Protein AF-A0A1G9E315-F1 (afdb_monomer_lite)

Sequence (103 aa):
MANSETVRDVLIYVPSIEDVRHKFEQNLEPDEIAYWVVHGTPRQTGEGAAVSFSDGDRVVATGEIVGVSENRLWIDHLEPDDRPNPAEPTTRGFKYVGPSEDV

Organism: NCBI:txid1095776

pLDDT: mean 88.11, std 15.06, range [36.22, 98.0]

Secondary structure (DSSP, 8-state):
------PPEEEEE-S-THHHHTTBGGGS-TTPPEEEE-SS---S--TT-EEEEE-SSBEEEEEEEEEEETTEEEES-BEE--PBPSSPPPSSS-EEE------

Radius of gyration: 13.09 Å; chains: 1; bounding box: 37×32×33 Å

Foldseek 3Di:
DDPPLPQFEKEAEDLDCVVQVCQAPVNDDPPDWDKDFFQFWPPRHAFQHKYFYDNQFATQKIFTFHGTDGRMTTTRGIDGDGHGDQDRADPHGIDTDHGPPDD

Structure (mmCIF, N/CA/C/O backb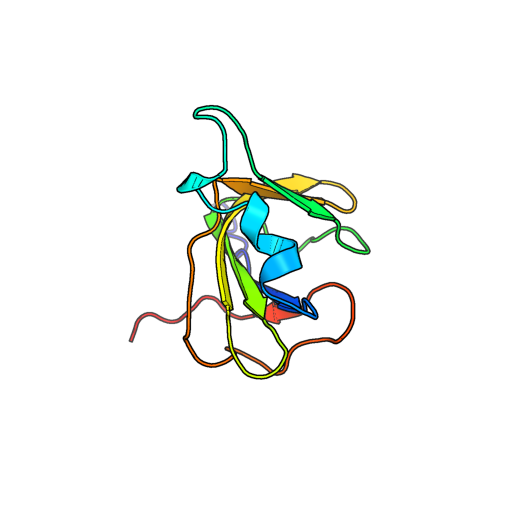one):
data_AF-A0A1G9E315-F1
#
_entry.id   AF-A0A1G9E315-F1
#
loop_
_atom_site.group_PDB
_atom_site.id
_atom_site.type_symbol
_atom_site.label_atom_id
_atom_site.label_alt_id
_atom_site.label_comp_id
_atom_site.label_asym_id
_atom_site.label_entity_id
_atom_site.label_seq_id
_atom_site.pdbx_PDB_ins_code
_atom_site.Cartn_x
_atom_site.Cartn_y
_atom_site.Cartn_z
_atom_site.occupancy
_atom_site.B_iso_or_equiv
_atom_site.auth_seq_id
_atom_site.auth_comp_id
_atom_site.auth_asym_id
_atom_site.auth_atom_id
_atom_site.pdbx_PDB_model_num
ATOM 1 N N . MET A 1 1 ? -25.423 -3.034 20.128 1.00 36.22 1 MET A N 1
ATOM 2 C CA . MET A 1 1 ? -24.621 -4.064 19.442 1.00 36.22 1 MET A CA 1
ATOM 3 C C . MET A 1 1 ? -24.050 -3.375 18.220 1.00 36.22 1 MET A C 1
ATOM 5 O O . MET A 1 1 ? -24.831 -3.012 17.352 1.00 36.22 1 MET A O 1
ATOM 9 N N . ALA A 1 2 ? -22.766 -3.014 18.238 1.00 41.44 2 ALA A N 1
ATOM 10 C CA . ALA A 1 2 ? -22.145 -2.399 17.071 1.00 41.44 2 ALA A CA 1
ATOM 11 C C . ALA A 1 2 ? -22.092 -3.468 15.976 1.00 41.44 2 ALA A C 1
ATOM 13 O O . ALA A 1 2 ? -21.603 -4.566 16.233 1.00 41.44 2 ALA A O 1
ATOM 14 N N . ASN A 1 3 ? -22.651 -3.182 14.799 1.00 37.59 3 ASN A N 1
ATOM 15 C CA . ASN A 1 3 ? -22.298 -3.946 13.612 1.00 37.59 3 ASN A CA 1
ATOM 16 C C . ASN A 1 3 ? -20.797 -3.726 13.434 1.00 37.59 3 ASN A C 1
ATOM 18 O O . ASN A 1 3 ? -20.389 -2.629 13.068 1.00 37.59 3 ASN A O 1
ATOM 22 N N . SER A 1 4 ? -19.977 -4.727 13.745 1.00 49.03 4 SER A N 1
ATOM 23 C CA . SER A 1 4 ? -18.618 -4.780 13.222 1.00 49.03 4 SER A CA 1
ATOM 24 C C . SER A 1 4 ? -18.767 -4.989 11.719 1.00 49.03 4 SER A C 1
ATOM 26 O O . SER A 1 4 ? -18.775 -6.120 11.241 1.00 49.03 4 SER A O 1
ATOM 28 N N . GLU A 1 5 ? -19.027 -3.904 10.987 1.00 57.91 5 GLU A N 1
ATOM 29 C CA . GLU A 1 5 ? -18.899 -3.889 9.538 1.00 57.91 5 GLU A CA 1
ATOM 30 C C . GLU A 1 5 ? -17.472 -4.347 9.259 1.00 57.91 5 GLU A C 1
ATOM 32 O O . GLU A 1 5 ? -16.515 -3.674 9.632 1.00 57.91 5 GLU A O 1
ATOM 37 N N . THR A 1 6 ? -17.328 -5.562 8.735 1.00 70.19 6 THR A N 1
ATOM 38 C CA . THR A 1 6 ? -16.022 -6.150 8.461 1.00 70.19 6 THR A CA 1
ATOM 39 C C . THR A 1 6 ? -15.345 -5.274 7.415 1.00 70.19 6 THR A C 1
ATOM 41 O O . THR A 1 6 ? -15.731 -5.303 6.243 1.00 70.19 6 THR A O 1
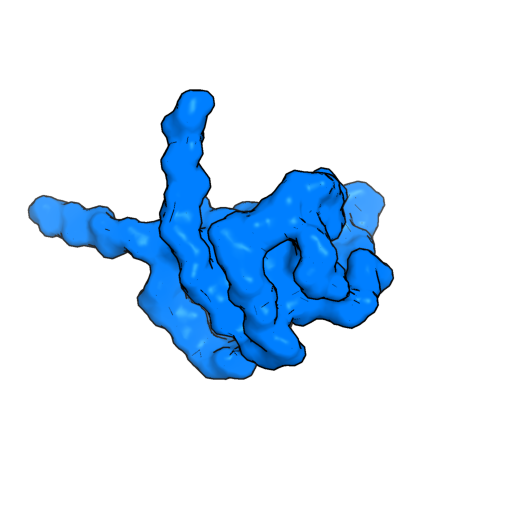ATOM 44 N N . VAL A 1 7 ? -14.398 -4.441 7.850 1.00 86.62 7 VAL A N 1
ATOM 45 C CA . VAL A 1 7 ? -13.564 -3.651 6.946 1.00 86.62 7 VAL A CA 1
ATOM 46 C C . VAL A 1 7 ? -12.769 -4.621 6.078 1.00 86.62 7 VAL A C 1
ATOM 48 O O . VAL A 1 7 ? -12.295 -5.652 6.551 1.00 86.62 7 VAL A O 1
ATOM 51 N N . ARG A 1 8 ? -12.729 -4.346 4.778 1.00 92.56 8 ARG A N 1
ATOM 52 C CA . ARG A 1 8 ? -12.067 -5.184 3.784 1.00 92.56 8 ARG A CA 1
ATOM 53 C C . ARG A 1 8 ? -10.733 -4.592 3.413 1.00 92.56 8 ARG A C 1
ATOM 55 O O . ARG A 1 8 ? -10.651 -3.396 3.148 1.00 92.56 8 ARG A O 1
ATOM 62 N N . ASP A 1 9 ? -9.759 -5.470 3.268 1.00 94.75 9 ASP A N 1
ATOM 63 C CA . ASP A 1 9 ? -8.455 -5.122 2.743 1.00 94.75 9 ASP A CA 1
ATOM 64 C C . ASP A 1 9 ? -8.555 -4.705 1.273 1.00 94.75 9 ASP A C 1
ATOM 66 O O . ASP A 1 9 ? -9.520 -5.004 0.550 1.00 94.75 9 ASP A O 1
ATOM 70 N N . VAL A 1 10 ? -7.527 -4.004 0.812 1.00 94.38 10 VAL A N 1
ATOM 71 C CA . VAL A 1 10 ? -7.498 -3.404 -0.516 1.00 94.38 10 VAL A CA 1
ATOM 72 C C . VAL A 1 10 ? -6.258 -3.847 -1.278 1.00 94.38 10 VAL A C 1
ATOM 74 O O . VAL A 1 10 ? -5.144 -3.728 -0.787 1.00 94.38 10 VAL A O 1
ATOM 77 N N . LEU A 1 11 ? -6.446 -4.290 -2.519 1.00 95.62 11 LEU A N 1
ATOM 78 C CA . LEU A 1 11 ? -5.378 -4.542 -3.481 1.00 95.62 11 LEU A CA 1
ATOM 79 C C . LEU A 1 11 ? -5.367 -3.441 -4.550 1.00 95.62 11 LEU A C 1
ATOM 81 O O . LEU A 1 11 ? -6.382 -3.196 -5.213 1.00 95.62 11 LEU A O 1
ATOM 85 N N . ILE A 1 12 ? -4.220 -2.794 -4.728 1.00 95.38 12 ILE A N 1
ATOM 86 C CA . ILE A 1 12 ? -3.990 -1.699 -5.676 1.00 95.38 12 ILE A CA 1
ATOM 87 C C . ILE A 1 12 ? -2.885 -2.114 -6.639 1.00 95.38 12 ILE A C 1
ATOM 89 O O . ILE A 1 12 ? -1.829 -2.564 -6.213 1.00 95.38 12 ILE A O 1
ATOM 93 N N . TYR A 1 13 ? -3.111 -1.938 -7.936 1.00 95.19 13 TYR A N 1
ATOM 94 C CA . TYR A 1 13 ? -2.055 -2.115 -8.927 1.00 95.19 13 TYR A CA 1
ATOM 95 C C . TYR A 1 13 ? -1.199 -0.853 -9.046 1.00 95.19 13 TYR A C 1
ATOM 97 O O . TYR A 1 13 ? -1.730 0.256 -9.164 1.00 95.19 13 TYR A O 1
ATOM 105 N N . VAL A 1 14 ? 0.115 -1.044 -9.089 1.00 94.94 14 VAL A N 1
ATOM 106 C CA . VAL A 1 14 ? 1.116 -0.033 -9.430 1.00 94.94 14 VAL A CA 1
ATOM 107 C C . VAL A 1 14 ? 2.045 -0.602 -10.500 1.00 94.94 14 VAL A C 1
ATOM 109 O O . VAL A 1 14 ? 2.430 -1.760 -10.412 1.00 94.94 14 VAL A O 1
ATOM 112 N N . PRO A 1 15 ? 2.410 0.168 -11.535 1.00 91.81 15 PRO A N 1
ATOM 113 C CA . PRO A 1 15 ? 3.264 -0.347 -12.601 1.00 91.81 15 PRO A CA 1
ATOM 114 C C . PRO A 1 15 ? 4.707 -0.608 -12.142 1.00 91.81 15 PRO A C 1
ATOM 116 O O . PRO A 1 15 ? 5.411 -1.376 -12.794 1.00 91.81 15 PRO A O 1
ATOM 119 N N . SER A 1 16 ? 5.161 0.029 -11.058 1.00 93.62 16 SER A N 1
ATOM 120 C CA . SER A 1 16 ? 6.475 -0.204 -10.460 1.00 93.62 16 SER A CA 1
ATOM 121 C C . SER A 1 16 ? 6.443 0.004 -8.944 1.00 93.62 16 SER A C 1
ATOM 123 O O . SER A 1 16 ? 5.720 0.853 -8.426 1.00 93.62 16 SER A O 1
ATOM 125 N N . ILE A 1 17 ? 7.309 -0.706 -8.214 1.00 94.00 17 ILE A N 1
ATOM 126 C CA . ILE A 1 17 ? 7.564 -0.443 -6.787 1.00 94.00 17 ILE A CA 1
ATOM 127 C C . ILE A 1 17 ? 8.061 0.994 -6.542 1.00 94.00 17 ILE A C 1
ATOM 129 O O . ILE A 1 17 ? 7.880 1.555 -5.461 1.00 94.00 17 ILE A O 1
ATOM 133 N N . GLU A 1 18 ? 8.666 1.630 -7.548 1.00 95.50 18 GLU A N 1
ATOM 134 C CA . GLU A 1 18 ? 9.129 3.017 -7.451 1.00 95.50 18 GLU A CA 1
ATOM 135 C C . GLU A 1 18 ? 7.981 4.007 -7.190 1.00 95.50 18 GLU A C 1
ATOM 137 O O . GLU A 1 18 ? 8.200 5.014 -6.512 1.00 95.50 18 GLU A O 1
ATOM 142 N N . ASP A 1 19 ? 6.753 3.689 -7.617 1.00 94.62 19 ASP A N 1
ATOM 143 C CA . ASP A 1 19 ? 5.562 4.514 -7.372 1.00 94.62 19 ASP A CA 1
ATOM 144 C C . ASP A 1 19 ? 5.191 4.598 -5.882 1.00 94.62 19 ASP A C 1
ATOM 146 O O . ASP A 1 19 ? 4.561 5.566 -5.448 1.00 94.62 19 ASP A O 1
ATOM 150 N N . VAL A 1 20 ? 5.595 3.605 -5.083 1.00 95.94 20 VAL A N 1
ATOM 151 C CA . VAL A 1 20 ? 5.257 3.501 -3.653 1.00 95.94 20 VAL A CA 1
ATOM 152 C C . VAL A 1 20 ? 6.462 3.665 -2.734 1.00 95.94 20 VAL A C 1
ATOM 154 O O . VAL A 1 20 ? 6.293 3.924 -1.547 1.00 95.94 20 VAL A O 1
ATOM 157 N N . ARG A 1 21 ? 7.687 3.593 -3.266 1.00 96.06 21 ARG A N 1
ATOM 158 C CA . ARG A 1 21 ? 8.924 3.589 -2.473 1.00 96.06 21 ARG A CA 1
ATOM 159 C C . ARG A 1 21 ? 9.063 4.785 -1.529 1.00 96.06 21 ARG A C 1
ATOM 161 O O . ARG A 1 21 ? 9.540 4.623 -0.411 1.00 96.06 21 ARG A O 1
ATOM 168 N N . HIS A 1 22 ? 8.644 5.974 -1.956 1.00 95.31 22 HIS A N 1
ATOM 169 C CA . HIS A 1 22 ? 8.695 7.198 -1.142 1.00 95.31 22 HIS A CA 1
ATOM 170 C C . HIS A 1 22 ? 7.713 7.195 0.043 1.00 95.31 22 HIS A C 1
ATOM 172 O O . HIS A 1 22 ? 7.707 8.136 0.820 1.00 95.31 22 HIS A O 1
ATOM 178 N N . LYS A 1 23 ? 6.874 6.162 0.164 1.00 95.88 23 LYS A N 1
ATOM 179 C CA . LYS A 1 23 ? 5.928 5.959 1.265 1.00 95.88 23 LYS A CA 1
ATOM 180 C C . LYS A 1 23 ? 6.394 4.880 2.245 1.00 95.88 23 LYS A C 1
ATOM 182 O O . LYS A 1 23 ? 5.654 4.544 3.162 1.00 95.88 23 LYS A O 1
ATOM 187 N N . PHE A 1 24 ? 7.573 4.290 2.025 1.00 96.88 24 PHE A N 1
ATOM 188 C CA . PHE A 1 24 ? 8.150 3.346 2.977 1.00 96.88 24 PHE A CA 1
ATOM 189 C C . PHE A 1 24 ? 8.573 4.055 4.258 1.00 96.88 24 PHE A C 1
ATOM 191 O O . PHE A 1 24 ? 9.099 5.159 4.164 1.00 96.88 24 PHE A O 1
ATOM 198 N N . GLU A 1 25 ? 8.426 3.392 5.408 1.00 94.00 25 GLU A N 1
ATOM 199 C CA . GLU A 1 25 ? 8.759 3.931 6.742 1.00 94.00 25 GLU A CA 1
ATOM 200 C C . GLU A 1 25 ? 10.118 4.653 6.759 1.00 94.00 25 GLU A C 1
ATOM 202 O O . GLU A 1 25 ? 10.218 5.819 7.117 1.00 94.00 25 GLU A O 1
ATOM 207 N N . GLN A 1 26 ? 11.160 3.999 6.238 1.00 93.88 26 GLN A N 1
ATOM 208 C CA . GLN A 1 26 ? 12.527 4.535 6.144 1.00 93.88 26 GLN A CA 1
ATOM 209 C C . GLN A 1 26 ? 12.686 5.822 5.306 1.00 93.88 26 GLN A C 1
ATOM 211 O O . GLN A 1 26 ? 13.756 6.430 5.320 1.00 93.88 26 GLN A O 1
ATOM 216 N N . ASN A 1 27 ? 11.673 6.184 4.517 1.00 95.56 27 ASN A N 1
ATOM 217 C CA . ASN A 1 27 ? 11.659 7.348 3.632 1.00 95.56 27 ASN A CA 1
ATOM 218 C C . ASN A 1 27 ? 10.671 8.435 4.088 1.00 95.56 27 ASN A C 1
ATOM 220 O O . ASN A 1 27 ? 10.625 9.478 3.438 1.00 95.56 27 ASN A O 1
ATOM 224 N N . LEU A 1 28 ? 9.899 8.195 5.152 1.00 93.88 28 LEU A N 1
ATOM 225 C CA . LEU A 1 28 ? 8.957 9.153 5.732 1.00 93.88 28 LEU A CA 1
ATOM 226 C C . LEU A 1 28 ? 9.609 9.925 6.888 1.00 93.88 28 LEU A C 1
ATOM 228 O O . LEU A 1 28 ? 10.516 9.425 7.561 1.00 93.88 28 LEU A O 1
ATOM 232 N N . GLU A 1 29 ? 9.146 11.151 7.136 1.00 93.81 29 GLU A N 1
ATOM 233 C CA . GLU A 1 29 ? 9.455 11.838 8.396 1.00 93.81 29 GLU A CA 1
ATOM 234 C C . GLU A 1 29 ? 8.692 11.187 9.577 1.00 93.81 29 GLU A C 1
ATOM 236 O O . GLU A 1 29 ? 7.630 10.607 9.363 1.00 93.81 29 GLU A O 1
ATOM 241 N N . PRO A 1 30 ? 9.174 11.291 10.836 1.00 86.88 30 PRO A N 1
ATOM 242 C CA . PRO A 1 30 ? 8.581 10.594 11.991 1.00 86.88 30 PRO A CA 1
ATOM 243 C C . PRO A 1 30 ? 7.086 10.845 12.252 1.00 86.88 30 PRO A C 1
ATOM 245 O O . PRO A 1 30 ? 6.443 10.028 12.899 1.00 86.88 30 PRO A O 1
ATOM 248 N N . ASP A 1 31 ? 6.549 11.970 11.779 1.00 88.88 31 ASP A N 1
ATOM 249 C CA . ASP A 1 31 ? 5.144 12.365 11.936 1.00 88.88 31 ASP A CA 1
ATOM 250 C C . ASP A 1 31 ? 4.405 12.434 10.578 1.00 88.88 31 ASP A C 1
ATOM 252 O O . ASP A 1 31 ? 3.308 12.994 10.478 1.00 88.88 31 ASP A O 1
ATOM 256 N N . GLU A 1 32 ? 5.019 11.929 9.503 1.00 93.12 32 GLU A N 1
ATOM 257 C CA . GLU A 1 32 ? 4.443 11.944 8.160 1.00 93.12 32 GLU A CA 1
ATOM 258 C C . GLU A 1 32 ? 3.560 10.715 7.928 1.00 93.12 32 GLU A C 1
ATOM 260 O O . GLU A 1 32 ? 4.006 9.580 8.040 1.00 93.12 32 GLU A O 1
ATOM 265 N N . ILE A 1 33 ? 2.306 10.954 7.534 1.00 92.56 33 ILE A N 1
ATOM 266 C CA . ILE A 1 33 ? 1.362 9.902 7.143 1.00 92.56 33 ILE A CA 1
ATOM 267 C C . ILE A 1 33 ? 1.351 9.798 5.620 1.00 92.56 33 ILE A C 1
ATOM 269 O O . ILE A 1 33 ? 1.068 10.775 4.909 1.00 92.56 33 ILE A O 1
ATOM 273 N N . ALA A 1 34 ? 1.590 8.597 5.101 1.00 95.00 34 ALA A N 1
ATOM 274 C CA . ALA A 1 34 ? 1.484 8.337 3.678 1.00 95.00 34 ALA A CA 1
ATOM 275 C C . ALA A 1 34 ? 0.023 8.415 3.202 1.00 95.00 34 ALA A C 1
ATOM 277 O O . ALA A 1 34 ? -0.936 8.127 3.913 1.00 95.00 34 ALA A O 1
ATOM 278 N N . TYR A 1 35 ? -0.180 8.777 1.937 1.00 94.88 35 TYR A N 1
ATOM 279 C CA . TYR A 1 35 ? -1.500 8.668 1.319 1.00 94.88 35 TYR A CA 1
ATOM 280 C C . TYR A 1 35 ? -1.428 8.120 -0.098 1.00 94.88 35 TYR A C 1
ATOM 282 O O . TYR A 1 35 ? -0.429 8.297 -0.802 1.00 94.88 35 TYR A O 1
ATOM 290 N N . TRP A 1 36 ? -2.520 7.498 -0.536 1.00 95.19 36 TRP A N 1
ATOM 291 C CA . TRP A 1 36 ? -2.714 7.043 -1.907 1.00 95.19 36 TRP A CA 1
ATOM 292 C C . TRP A 1 36 ? -4.000 7.616 -2.499 1.00 95.19 36 TRP A C 1
ATOM 294 O O . TRP A 1 36 ? -5.041 7.644 -1.842 1.00 95.19 36 TRP A O 1
ATOM 304 N N . VAL A 1 37 ? -3.931 8.073 -3.750 1.00 92.44 37 VAL A N 1
ATOM 305 C CA . VAL A 1 37 ? -5.101 8.581 -4.476 1.00 92.44 37 VAL A CA 1
ATOM 306 C C . VAL A 1 37 ? -5.802 7.419 -5.165 1.00 92.44 37 VAL A C 1
ATOM 308 O O . VAL A 1 37 ? -5.197 6.663 -5.920 1.00 92.44 37 VAL A O 1
ATOM 311 N N . VAL A 1 38 ? -7.102 7.299 -4.930 1.00 88.50 38 VAL A N 1
ATOM 312 C CA . VAL A 1 38 ? -7.957 6.259 -5.505 1.00 88.50 38 VAL A CA 1
ATOM 313 C C . VAL A 1 38 ? -9.089 6.889 -6.302 1.00 88.50 38 VAL A C 1
ATOM 315 O O . VAL A 1 38 ? -9.537 7.993 -6.010 1.00 88.50 38 VAL A O 1
ATOM 318 N N . HIS A 1 39 ? -9.572 6.186 -7.323 1.00 84.00 39 HIS A N 1
ATOM 319 C CA . HIS A 1 39 ? -10.750 6.624 -8.066 1.00 84.00 39 HIS A CA 1
ATOM 320 C C . HIS A 1 39 ? -12.023 6.164 -7.344 1.00 84.00 39 HIS A C 1
ATOM 322 O O . HIS A 1 39 ? -12.314 4.969 -7.304 1.00 84.00 39 HIS A O 1
ATOM 328 N N . GLY A 1 40 ? -12.790 7.118 -6.809 1.00 78.88 40 GLY A N 1
ATOM 329 C CA . GLY A 1 40 ? -14.018 6.870 -6.052 1.00 78.88 40 GLY A CA 1
ATOM 330 C C . GLY A 1 40 ? -13.799 6.843 -4.537 1.00 78.88 40 GLY A C 1
ATOM 331 O O . GLY A 1 40 ? -12.678 6.929 -4.044 1.00 78.88 40 GLY A O 1
ATOM 332 N N . THR A 1 41 ? -14.892 6.739 -3.776 1.00 79.25 41 THR A N 1
ATOM 333 C CA . THR A 1 41 ? -14.843 6.629 -2.309 1.00 79.25 41 THR A CA 1
ATOM 334 C C . THR A 1 41 ? -14.721 5.159 -1.894 1.00 79.25 41 THR A C 1
ATOM 336 O O . THR A 1 41 ? -15.638 4.384 -2.192 1.00 79.25 41 THR A O 1
ATOM 339 N N . PRO A 1 42 ? -13.661 4.748 -1.181 1.00 82.94 42 PRO A N 1
ATOM 340 C CA . PRO A 1 42 ? -13.549 3.399 -0.635 1.00 82.94 42 PRO A CA 1
ATOM 341 C C . PRO A 1 42 ? -14.543 3.218 0.524 1.00 82.94 42 PRO A C 1
ATOM 343 O O . PRO A 1 42 ? -14.300 3.672 1.632 1.00 82.94 42 PRO A O 1
ATOM 346 N N . ARG A 1 43 ? -15.698 2.594 0.263 1.00 88.19 43 ARG A N 1
ATOM 347 C CA . ARG A 1 43 ? -16.798 2.455 1.241 1.00 88.19 43 ARG A CA 1
ATOM 348 C C . ARG A 1 43 ? -16.784 1.161 2.055 1.00 88.19 43 ARG A C 1
ATOM 350 O O . ARG A 1 43 ? -17.531 1.071 3.015 1.00 88.19 43 ARG A O 1
ATOM 357 N N . GLN A 1 44 ? -16.003 0.158 1.648 1.00 89.94 44 GLN A N 1
ATOM 358 C CA . GLN A 1 44 ? -15.915 -1.142 2.338 1.00 89.94 44 GLN A CA 1
ATOM 359 C C . GLN A 1 44 ? -14.562 -1.361 3.027 1.00 89.94 44 GLN A C 1
ATOM 361 O O . GLN A 1 44 ? -14.272 -2.476 3.428 1.00 89.94 44 GLN A O 1
ATOM 366 N N . THR A 1 45 ? -13.732 -0.327 3.137 1.00 91.81 45 THR A N 1
ATOM 367 C CA . THR A 1 45 ? -12.433 -0.352 3.828 1.00 91.81 45 THR A CA 1
ATOM 368 C C . THR A 1 45 ? -12.385 0.823 4.795 1.00 91.81 45 THR A C 1
ATOM 370 O O . THR A 1 45 ? -13.151 1.778 4.640 1.00 91.81 45 THR A O 1
ATOM 373 N N . GLY A 1 46 ? -11.490 0.775 5.770 1.00 91.38 46 GLY A N 1
ATOM 374 C CA . GLY A 1 46 ? -11.363 1.812 6.782 1.00 91.38 46 GLY A CA 1
ATOM 375 C C . GLY A 1 46 ? -10.106 1.626 7.612 1.00 91.38 46 GLY A C 1
ATOM 376 O O . GLY A 1 46 ? -9.237 0.841 7.242 1.00 91.38 46 GLY A O 1
ATOM 377 N N . GLU A 1 47 ? -10.042 2.360 8.717 1.00 93.44 47 GLU A N 1
ATOM 378 C CA . GLU A 1 47 ? -8.987 2.227 9.721 1.00 93.44 47 GLU A CA 1
ATOM 379 C C . GLU A 1 47 ? -8.825 0.761 10.172 1.00 93.44 47 GLU A C 1
ATOM 381 O O . GLU A 1 47 ? -9.824 0.073 10.405 1.00 93.44 47 GLU A O 1
ATOM 386 N N . GLY A 1 48 ? -7.579 0.284 10.250 1.00 91.81 48 GLY A N 1
ATOM 387 C CA . GLY A 1 48 ? -7.215 -1.082 10.648 1.00 91.81 48 GLY A CA 1
ATOM 388 C C . GLY A 1 48 ? -7.297 -2.141 9.539 1.00 91.81 48 GLY A C 1
ATOM 389 O O . GLY A 1 48 ? -6.974 -3.298 9.787 1.00 91.81 48 GLY A O 1
ATOM 390 N N . ALA A 1 49 ? -7.730 -1.782 8.325 1.00 94.25 49 ALA A N 1
ATOM 391 C CA . ALA A 1 49 ? -7.645 -2.672 7.165 1.00 94.25 49 ALA A CA 1
ATOM 392 C C . ALA A 1 49 ? -6.263 -2.582 6.500 1.00 94.25 49 ALA A C 1
ATOM 394 O O . ALA A 1 49 ? -5.629 -1.524 6.498 1.00 94.25 49 ALA A O 1
ATOM 395 N N . ALA A 1 50 ? -5.825 -3.663 5.858 1.00 95.38 50 ALA A N 1
ATOM 396 C CA . ALA A 1 50 ? -4.583 -3.671 5.101 1.00 95.38 50 ALA A CA 1
ATOM 397 C C . ALA A 1 50 ? -4.777 -3.093 3.689 1.00 95.38 50 ALA A C 1
ATOM 399 O O . ALA A 1 50 ? -5.777 -3.334 3.005 1.00 95.38 50 ALA A O 1
ATOM 400 N N . VAL A 1 51 ? -3.761 -2.388 3.197 1.00 96.19 51 VAL A N 1
ATOM 401 C CA . VAL A 1 51 ? -3.608 -2.053 1.779 1.00 96.19 51 VAL A CA 1
ATOM 402 C C . VAL A 1 51 ? -2.377 -2.756 1.224 1.00 96.19 51 VAL A C 1
ATOM 404 O O . VAL A 1 51 ? -1.305 -2.738 1.816 1.00 96.19 51 VAL A O 1
ATOM 407 N N . SER A 1 52 ? -2.541 -3.403 0.076 1.00 97.38 52 SER A N 1
ATOM 408 C CA . SER A 1 52 ? -1.506 -4.144 -0.641 1.00 97.38 52 SER A CA 1
ATOM 409 C C . SER A 1 52 ? -1.309 -3.532 -2.021 1.00 97.38 52 SER A C 1
ATOM 411 O O . SER A 1 52 ? -2.275 -3.340 -2.764 1.00 97.38 52 SER A O 1
ATOM 413 N N . PHE A 1 53 ? -0.064 -3.256 -2.386 1.00 97.25 53 PHE A N 1
ATOM 414 C CA . PHE A 1 53 ? 0.326 -2.755 -3.698 1.00 97.25 53 PHE A CA 1
ATOM 415 C C . PHE A 1 53 ? 0.938 -3.886 -4.511 1.00 97.25 53 PHE A C 1
ATOM 417 O O . PHE A 1 53 ? 1.837 -4.569 -4.032 1.00 97.25 53 PHE A O 1
ATOM 424 N N . SER A 1 54 ? 0.455 -4.083 -5.732 1.00 97.12 54 SER A N 1
ATOM 425 C CA . SER A 1 54 ? 0.867 -5.160 -6.627 1.00 97.12 54 SER A CA 1
ATOM 426 C C . SER A 1 54 ? 1.442 -4.623 -7.927 1.00 97.12 54 SER A C 1
ATOM 428 O O . SER A 1 54 ? 0.881 -3.693 -8.502 1.00 97.12 54 SER A O 1
ATOM 430 N N . ASP A 1 55 ? 2.502 -5.262 -8.419 1.00 95.94 55 ASP A N 1
ATOM 431 C CA . ASP A 1 55 ? 3.082 -5.018 -9.747 1.00 95.94 55 ASP A CA 1
ATOM 432 C C . ASP A 1 55 ? 2.387 -5.801 -10.878 1.00 95.94 55 ASP A C 1
ATOM 434 O O . ASP A 1 55 ? 2.778 -5.711 -12.040 1.00 95.94 55 ASP A O 1
ATOM 438 N N . GLY A 1 56 ? 1.327 -6.547 -10.555 1.00 94.44 56 GLY A N 1
ATOM 439 C CA . GLY A 1 56 ? 0.634 -7.455 -11.469 1.00 94.44 56 GLY A CA 1
ATOM 440 C C . GLY A 1 56 ? 0.975 -8.925 -11.226 1.00 94.44 56 GLY A C 1
ATOM 441 O O . GLY A 1 56 ? 0.091 -9.773 -11.360 1.00 94.44 56 GLY A O 1
ATOM 442 N N . ASP A 1 57 ? 2.194 -9.222 -10.774 1.00 94.31 57 ASP A N 1
ATOM 443 C CA . ASP A 1 57 ? 2.676 -10.585 -10.525 1.00 94.31 57 ASP A CA 1
ATOM 444 C C . ASP A 1 57 ? 2.597 -10.952 -9.034 1.00 94.31 57 ASP A C 1
ATOM 446 O O . ASP A 1 57 ? 2.184 -12.061 -8.678 1.00 94.31 57 ASP A O 1
ATOM 450 N N . ARG A 1 58 ? 2.921 -10.006 -8.146 1.00 96.00 58 ARG A N 1
ATOM 451 C CA . ARG A 1 58 ? 2.941 -10.198 -6.685 1.00 96.00 58 ARG A CA 1
ATOM 452 C C . ARG A 1 58 ? 2.621 -8.911 -5.932 1.00 96.00 58 ARG A C 1
ATOM 454 O O . ARG A 1 58 ? 2.483 -7.847 -6.536 1.00 96.00 58 ARG A O 1
ATOM 461 N N . VAL A 1 59 ? 2.510 -9.009 -4.610 1.00 97.62 59 VAL A N 1
ATOM 462 C CA . VAL A 1 59 ? 2.497 -7.840 -3.727 1.00 97.62 59 VAL A CA 1
ATOM 463 C C . VAL A 1 59 ? 3.939 -7.364 -3.551 1.00 97.62 59 VAL A C 1
ATOM 465 O O . VAL A 1 59 ? 4.819 -8.176 -3.297 1.00 97.62 59 VAL A O 1
ATOM 468 N N . VAL A 1 60 ? 4.172 -6.063 -3.717 1.00 97.81 60 VAL A N 1
ATOM 469 C CA . VAL A 1 60 ? 5.491 -5.415 -3.589 1.00 97.81 60 VAL A CA 1
ATOM 470 C C . VAL A 1 60 ? 5.589 -4.496 -2.373 1.00 97.81 60 VAL A C 1
ATOM 472 O O . VAL A 1 60 ? 6.686 -4.111 -1.969 1.00 97.81 60 VAL A O 1
ATOM 475 N N . ALA A 1 61 ? 4.442 -4.107 -1.811 1.00 98.00 61 ALA A N 1
ATOM 476 C CA . ALA A 1 61 ? 4.367 -3.316 -0.594 1.00 98.00 61 ALA A CA 1
ATOM 477 C C . ALA A 1 61 ? 3.031 -3.508 0.126 1.00 98.00 61 ALA A C 1
ATOM 479 O O . ALA A 1 61 ? 1.990 -3.669 -0.521 1.00 98.00 61 ALA A O 1
ATOM 480 N N . THR A 1 62 ? 3.045 -3.396 1.448 1.00 97.62 62 THR A N 1
ATOM 481 C CA . THR A 1 62 ? 1.848 -3.410 2.297 1.00 97.62 62 THR A CA 1
ATOM 482 C C . THR A 1 62 ? 1.890 -2.305 3.335 1.00 97.62 62 THR A C 1
ATOM 484 O O . THR A 1 62 ? 2.963 -1.835 3.690 1.00 97.62 62 THR A O 1
ATOM 487 N N . GLY A 1 63 ? 0.726 -1.901 3.829 1.00 96.56 63 GLY A N 1
ATOM 488 C CA . GLY A 1 63 ? 0.612 -1.017 4.983 1.00 96.56 63 GLY A CA 1
ATOM 489 C C . GLY A 1 63 ? -0.776 -1.079 5.601 1.00 96.56 63 GLY A C 1
ATOM 490 O O . GLY A 1 63 ? -1.695 -1.681 5.037 1.00 96.56 63 GLY A O 1
ATOM 491 N N . GLU A 1 64 ? -0.928 -0.432 6.749 1.00 96.12 64 GLU A N 1
ATOM 492 C CA . GLU A 1 64 ? -2.207 -0.302 7.443 1.00 96.12 64 GLU A CA 1
ATOM 493 C C . GLU A 1 64 ? -2.897 1.008 7.051 1.00 96.12 64 GLU A C 1
ATOM 495 O O . GLU A 1 64 ? -2.286 2.08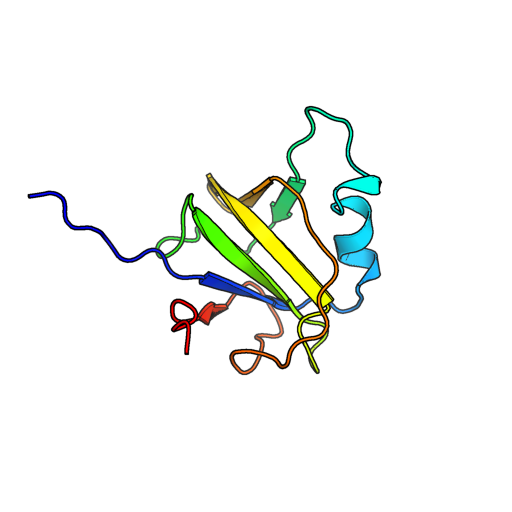0 7.028 1.00 96.12 64 GLU A O 1
ATOM 500 N N . ILE A 1 65 ? -4.188 0.929 6.731 1.00 95.81 65 ILE A N 1
ATOM 501 C CA . ILE A 1 65 ? -5.020 2.105 6.502 1.00 95.81 65 ILE A CA 1
ATOM 502 C C . ILE A 1 65 ? -5.332 2.737 7.860 1.00 95.81 65 ILE A C 1
ATOM 504 O O . ILE A 1 65 ? -5.932 2.097 8.716 1.00 95.81 65 ILE A O 1
ATOM 508 N N . VAL A 1 66 ? -5.008 4.021 8.015 1.00 95.62 66 VAL A N 1
ATOM 509 C CA . VAL A 1 66 ? -5.325 4.835 9.210 1.00 95.62 66 VAL A CA 1
ATOM 510 C C . VAL A 1 66 ? -6.457 5.831 8.957 1.00 95.62 66 VAL A C 1
ATOM 512 O O . VAL A 1 66 ? -6.879 6.576 9.833 1.00 95.62 66 VAL A O 1
ATOM 515 N N . GLY A 1 67 ? -6.970 5.886 7.728 1.00 93.94 67 GLY A N 1
ATOM 516 C CA . GLY A 1 67 ? -8.087 6.757 7.402 1.00 93.94 67 GLY A CA 1
ATOM 517 C C . GLY A 1 67 ? -8.510 6.669 5.948 1.00 93.94 67 GLY A C 1
ATOM 518 O O . GLY A 1 67 ? -7.736 6.328 5.057 1.00 93.94 67 GLY A O 1
ATOM 519 N N . VAL A 1 68 ? -9.759 7.038 5.684 1.00 93.50 68 VAL A N 1
ATOM 520 C CA . VAL A 1 68 ? -10.318 7.082 4.331 1.00 93.50 68 VAL A CA 1
ATOM 521 C C . VAL A 1 68 ? -11.032 8.404 4.110 1.00 93.50 68 VAL A C 1
ATOM 523 O O . VAL A 1 68 ? -11.709 8.926 4.996 1.00 93.50 68 VAL A O 1
ATOM 526 N N . SER A 1 69 ? -10.891 8.966 2.916 1.00 90.31 69 SER A N 1
ATOM 527 C CA . SER A 1 69 ? -11.671 10.125 2.493 1.00 90.31 69 SER A CA 1
ATOM 528 C C . SER A 1 69 ? -12.019 10.025 1.012 1.00 90.31 69 SER A C 1
ATOM 530 O O . SER A 1 69 ? -11.717 9.035 0.338 1.00 90.31 69 SER A O 1
ATOM 532 N N . GLU A 1 70 ? -12.732 11.021 0.488 1.00 88.00 70 GLU A N 1
ATOM 533 C CA . GLU A 1 70 ? -13.080 11.029 -0.926 1.00 88.00 70 GLU A CA 1
ATOM 534 C C . GLU A 1 70 ? -11.808 10.988 -1.789 1.00 88.00 70 GLU A C 1
ATOM 536 O O . GLU A 1 70 ? -10.966 11.885 -1.728 1.00 88.00 70 GLU A O 1
ATOM 541 N N . ASN A 1 71 ? -11.680 9.932 -2.599 1.00 89.44 71 ASN A N 1
ATOM 542 C CA . ASN A 1 71 ? -10.548 9.681 -3.488 1.00 89.44 71 ASN A CA 1
ATOM 543 C C . ASN A 1 71 ? -9.188 9.492 -2.788 1.00 89.44 71 ASN A C 1
ATOM 545 O O . ASN A 1 71 ? -8.154 9.618 -3.450 1.00 89.44 71 ASN A O 1
ATOM 549 N N . ARG A 1 72 ? -9.144 9.199 -1.478 1.00 93.19 72 ARG A N 1
ATOM 550 C CA . ARG A 1 72 ? -7.876 8.985 -0.756 1.00 93.19 72 ARG A CA 1
ATOM 551 C C . ARG A 1 72 ? -7.943 7.887 0.303 1.00 93.19 72 ARG A C 1
ATOM 553 O O . ARG A 1 72 ? -8.942 7.745 1.007 1.00 93.19 72 ARG A O 1
ATOM 560 N N . LEU A 1 73 ? -6.829 7.173 0.432 1.00 94.69 73 LEU A N 1
ATOM 561 C CA . LEU A 1 73 ? -6.484 6.319 1.567 1.00 94.69 73 LEU A CA 1
ATOM 562 C C . LEU A 1 73 ? -5.320 6.970 2.314 1.00 94.69 73 LEU A C 1
ATOM 564 O O . LEU A 1 73 ? -4.344 7.359 1.672 1.00 94.69 73 LEU A O 1
ATOM 568 N N . TRP A 1 74 ? -5.429 7.082 3.631 1.00 96.25 74 TRP A N 1
ATOM 569 C CA . TRP A 1 74 ? -4.327 7.426 4.525 1.00 96.25 74 TRP A CA 1
ATOM 570 C C . TRP A 1 74 ? -3.743 6.134 5.068 1.00 96.25 74 TRP A C 1
ATOM 572 O O . TRP A 1 74 ? -4.490 5.240 5.465 1.00 96.25 74 TRP A O 1
ATOM 582 N N . ILE A 1 75 ? -2.427 6.033 5.031 1.00 96.75 75 ILE A N 1
ATOM 583 C CA . ILE A 1 75 ? -1.667 4.825 5.313 1.00 96.75 75 ILE A CA 1
ATOM 584 C C . ILE A 1 75 ? -0.574 5.241 6.286 1.00 96.75 75 ILE A C 1
ATOM 586 O O . ILE A 1 75 ? 0.092 6.236 6.011 1.00 96.75 75 ILE A O 1
ATOM 590 N N . ASP A 1 76 ? -0.411 4.519 7.392 1.00 95.50 76 ASP A N 1
ATOM 591 C CA . ASP A 1 76 ? 0.594 4.864 8.407 1.00 95.50 76 ASP A CA 1
ATOM 592 C C . ASP A 1 76 ? 1.988 4.961 7.765 1.00 95.50 76 ASP A C 1
ATOM 594 O O . ASP A 1 76 ? 2.557 6.039 7.604 1.00 95.50 76 ASP A O 1
ATOM 598 N N . HIS A 1 77 ? 2.448 3.834 7.235 1.00 96.06 77 HIS A N 1
ATOM 599 C CA . HIS A 1 77 ? 3.619 3.708 6.385 1.00 96.06 77 HIS A CA 1
ATOM 600 C C . HIS A 1 77 ? 3.465 2.470 5.498 1.00 96.06 77 HIS A C 1
ATOM 602 O O . HIS A 1 77 ? 2.532 1.676 5.653 1.00 96.06 77 HIS A O 1
ATOM 608 N N . LEU A 1 78 ? 4.375 2.313 4.538 1.00 97.56 78 LEU A N 1
ATOM 609 C CA . LEU A 1 78 ? 4.510 1.079 3.777 1.00 97.56 78 LEU A CA 1
ATOM 610 C C . LEU A 1 78 ? 5.749 0.289 4.203 1.00 97.56 78 LEU A C 1
ATOM 612 O O . LEU A 1 78 ? 6.798 0.851 4.527 1.00 97.56 78 LEU A O 1
ATOM 616 N N . GLU A 1 79 ? 5.645 -1.022 4.071 1.00 97.06 79 GLU A N 1
ATOM 617 C CA . GLU A 1 79 ? 6.734 -1.982 4.195 1.00 97.06 79 GLU A CA 1
ATOM 618 C C . GLU A 1 79 ? 6.886 -2.755 2.876 1.00 97.06 79 GLU A C 1
ATOM 620 O O . GLU A 1 79 ? 5.898 -2.941 2.156 1.00 97.06 79 GLU A O 1
ATOM 625 N N . PRO A 1 80 ? 8.106 -3.187 2.510 1.00 97.12 80 PRO A N 1
ATOM 626 C CA . PRO A 1 80 ? 8.301 -4.073 1.370 1.00 97.12 80 PRO A CA 1
ATOM 627 C C . PRO A 1 80 ? 7.677 -5.451 1.635 1.00 97.12 80 PRO A C 1
ATOM 629 O O . PRO A 1 80 ? 7.812 -6.006 2.722 1.00 97.12 80 PRO A O 1
ATOM 632 N N . ASP A 1 81 ? 7.060 -6.028 0.608 1.00 97.25 81 ASP A N 1
ATOM 633 C CA . ASP A 1 81 ? 6.450 -7.363 0.634 1.00 97.25 81 ASP A CA 1
ATOM 634 C C . ASP A 1 81 ? 6.820 -8.107 -0.669 1.00 97.25 81 ASP A C 1
ATOM 636 O O . ASP A 1 81 ? 7.248 -7.482 -1.643 1.00 97.25 81 ASP A O 1
ATOM 640 N N . ASP A 1 82 ? 6.714 -9.434 -0.677 1.00 97.00 82 ASP A N 1
ATOM 641 C CA . ASP A 1 82 ? 6.988 -10.305 -1.836 1.00 97.00 82 ASP A CA 1
ATOM 642 C C . ASP A 1 82 ? 5.975 -11.464 -1.959 1.00 97.00 82 ASP A C 1
ATOM 644 O O . ASP A 1 82 ? 6.155 -12.392 -2.753 1.00 97.00 82 ASP A O 1
ATOM 648 N N . ARG A 1 83 ? 4.896 -11.461 -1.165 1.00 97.00 83 ARG A N 1
ATOM 649 C CA . ARG A 1 83 ? 3.903 -12.544 -1.191 1.00 97.00 83 ARG A CA 1
ATOM 650 C C . ARG A 1 83 ? 3.087 -12.569 -2.496 1.00 97.00 83 ARG A C 1
ATOM 652 O O . ARG A 1 83 ? 2.925 -11.543 -3.164 1.00 97.00 83 ARG A O 1
ATOM 659 N N . PRO A 1 84 ? 2.494 -13.726 -2.855 1.00 96.88 84 PRO A N 1
ATOM 660 C CA . PRO A 1 84 ? 1.602 -13.823 -4.006 1.00 96.88 84 PRO A CA 1
ATOM 661 C C . PRO A 1 84 ? 0.401 -12.881 -3.902 1.00 96.88 84 PRO A C 1
ATOM 663 O O . PRO A 1 84 ? -0.087 -12.583 -2.810 1.00 96.88 84 PRO A O 1
ATOM 666 N N . ASN A 1 85 ? -0.130 -12.476 -5.056 1.00 95.25 85 ASN A N 1
ATOM 667 C CA . ASN A 1 85 ? -1.343 -11.671 -5.107 1.00 95.25 85 ASN A CA 1
ATOM 668 C C . ASN A 1 85 ? -2.525 -12.399 -4.433 1.00 95.25 85 ASN A C 1
ATOM 670 O O . ASN A 1 85 ? -2.860 -13.514 -4.841 1.00 95.25 85 ASN A O 1
ATOM 674 N N . PRO A 1 86 ? -3.217 -11.773 -3.459 1.00 92.69 86 PRO 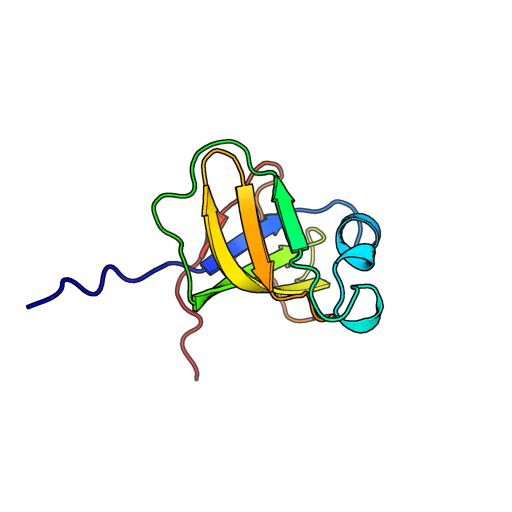A N 1
ATOM 675 C CA . PRO A 1 86 ? -4.360 -12.392 -2.778 1.00 92.69 86 PRO A CA 1
ATOM 676 C C . PRO A 1 86 ? -5.592 -12.525 -3.689 1.00 92.69 86 PRO A C 1
ATOM 678 O O . PRO A 1 86 ? -6.526 -13.268 -3.393 1.00 92.69 86 PRO A O 1
ATOM 681 N N . ALA A 1 87 ? -5.614 -11.791 -4.802 1.00 92.94 87 ALA A N 1
ATOM 682 C CA . ALA A 1 87 ? -6.608 -11.879 -5.860 1.00 92.94 87 ALA A CA 1
ATOM 683 C C . ALA A 1 87 ? -6.017 -11.325 -7.163 1.00 92.94 87 ALA A C 1
ATOM 685 O O . ALA A 1 87 ? -5.038 -10.589 -7.132 1.00 92.94 87 ALA A O 1
ATOM 686 N N . GLU A 1 88 ? -6.654 -11.593 -8.307 1.00 91.88 88 GLU A N 1
ATOM 687 C CA . GLU A 1 88 ? -6.263 -10.953 -9.572 1.00 91.88 88 GLU A CA 1
ATOM 688 C C . GLU A 1 88 ? -6.349 -9.413 -9.446 1.00 91.88 88 GLU A C 1
ATOM 690 O O . GLU A 1 88 ? -7.434 -8.911 -9.102 1.00 91.88 88 GLU A O 1
ATOM 695 N N . PRO A 1 89 ? -5.248 -8.666 -9.664 1.00 87.69 89 PRO A N 1
ATOM 696 C CA . PRO A 1 89 ? -5.228 -7.217 -9.506 1.00 87.69 89 PRO A CA 1
ATOM 697 C C . PRO A 1 89 ? -6.040 -6.522 -10.607 1.00 87.69 89 PRO A C 1
ATOM 699 O O . PRO A 1 89 ? -6.115 -6.974 -11.746 1.00 87.69 89 PRO A O 1
ATOM 702 N N . THR A 1 90 ? -6.658 -5.389 -10.270 1.00 85.56 90 THR A N 1
ATOM 703 C CA . THR A 1 90 ? -7.288 -4.510 -11.268 1.00 85.56 90 THR A CA 1
ATOM 704 C C . THR A 1 90 ? -6.240 -3.581 -11.861 1.00 85.56 90 THR A C 1
ATOM 706 O O . THR A 1 90 ? -5.428 -3.041 -11.127 1.00 85.56 90 THR A O 1
ATOM 709 N N . THR A 1 91 ? -6.286 -3.306 -13.164 1.00 82.44 91 THR A N 1
ATOM 710 C CA . THR A 1 91 ? -5.347 -2.364 -13.806 1.00 82.44 91 THR A CA 1
ATOM 711 C C . THR A 1 91 ? -5.617 -0.896 -13.457 1.00 82.44 91 THR A C 1
ATOM 713 O O . THR A 1 91 ? -4.807 -0.027 -13.780 1.00 82.44 91 THR A O 1
ATOM 716 N N . ARG A 1 92 ? -6.763 -0.584 -12.830 1.00 82.31 92 ARG A N 1
ATOM 717 C CA . ARG A 1 92 ? -7.135 0.771 -12.386 1.00 82.31 92 ARG A CA 1
ATOM 718 C C . ARG A 1 92 ? -7.905 0.746 -11.072 1.00 82.31 92 ARG A C 1
ATOM 720 O O . ARG A 1 92 ? -8.778 -0.100 -10.878 1.00 82.31 92 ARG A O 1
ATOM 727 N N . GLY A 1 93 ? -7.660 1.751 -10.233 1.00 88.06 93 GLY A N 1
ATOM 728 C CA . GLY A 1 93 ? -8.358 1.921 -8.961 1.00 88.06 93 GLY A CA 1
ATOM 729 C C . GLY A 1 93 ? -7.897 0.895 -7.934 1.00 88.06 93 GLY A C 1
ATOM 730 O O . GLY A 1 93 ? -6.701 0.739 -7.714 1.00 88.06 93 GLY A O 1
ATOM 731 N N . PHE A 1 94 ? -8.850 0.224 -7.296 1.00 91.44 94 PHE A N 1
ATOM 732 C CA . PHE A 1 94 ? -8.578 -0.728 -6.230 1.00 91.44 94 PHE A CA 1
ATOM 733 C C . PHE A 1 94 ? -9.579 -1.886 -6.247 1.00 91.44 94 PHE A C 1
ATOM 735 O O . PHE A 1 94 ? -10.676 -1.771 -6.801 1.00 91.44 94 PHE A O 1
ATOM 742 N N . LYS A 1 95 ? -9.206 -2.999 -5.617 1.00 92.56 95 LYS A N 1
ATOM 743 C CA . LYS A 1 95 ? -10.051 -4.180 -5.437 1.00 92.56 95 LYS A CA 1
ATOM 744 C C . LYS A 1 95 ? -10.165 -4.504 -3.956 1.00 92.56 95 LYS A C 1
ATOM 746 O O . LYS A 1 95 ? -9.153 -4.575 -3.273 1.00 92.56 95 LYS A O 1
ATOM 751 N N . TYR A 1 96 ? -11.384 -4.730 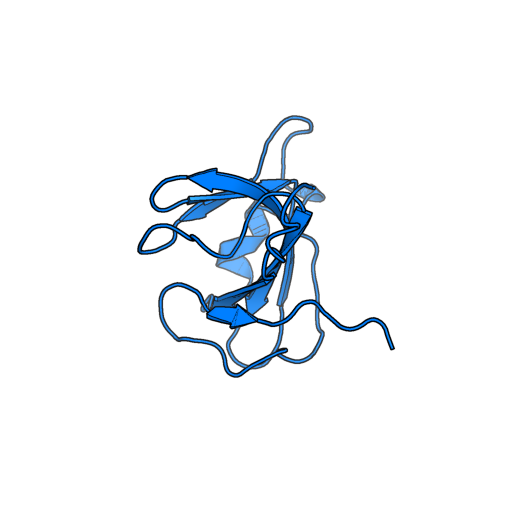-3.476 1.00 92.31 96 TYR A N 1
ATOM 752 C CA . TYR A 1 96 ? -11.577 -5.288 -2.142 1.00 92.31 96 TYR A CA 1
ATOM 753 C C . TYR A 1 96 ? -11.175 -6.759 -2.137 1.00 92.31 96 TYR A C 1
ATOM 755 O O . TYR A 1 96 ? -11.645 -7.527 -2.985 1.00 92.31 96 TYR A O 1
ATOM 763 N N . VAL A 1 97 ? -10.346 -7.144 -1.177 1.00 90.94 97 VAL A N 1
ATOM 764 C CA . VAL A 1 97 ? -10.004 -8.538 -0.895 1.00 90.94 97 VAL A CA 1
ATOM 765 C C . VAL A 1 97 ? -10.548 -8.914 0.485 1.00 90.94 97 VAL A C 1
ATOM 767 O O . VAL A 1 97 ? -10.909 -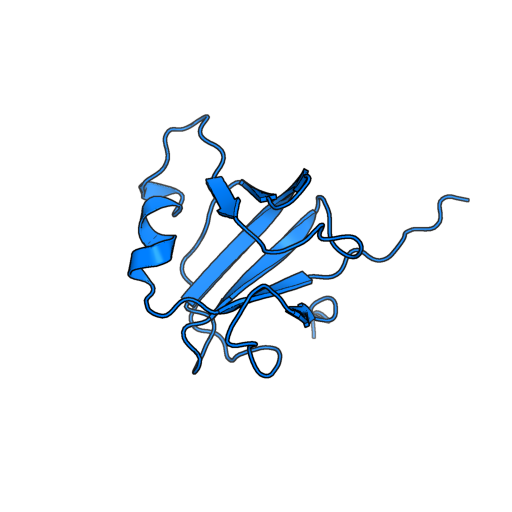8.045 1.280 1.00 90.94 97 VAL A O 1
ATOM 770 N N . GLY A 1 98 ? -10.774 -10.210 0.712 1.00 76.12 98 GLY A N 1
ATOM 771 C CA . GLY A 1 98 ? -11.222 -10.675 2.027 1.00 76.12 98 GLY A CA 1
ATOM 772 C C . GLY A 1 98 ? -10.158 -10.378 3.087 1.00 76.12 98 GLY A C 1
ATOM 773 O O . GLY A 1 98 ? -9.000 -10.208 2.701 1.00 76.12 98 GLY A O 1
ATOM 774 N N . PRO A 1 99 ? -10.528 -10.331 4.381 1.00 59.84 99 PRO A N 1
ATOM 775 C CA . PRO A 1 99 ? -9.518 -10.326 5.432 1.00 59.84 99 PRO A CA 1
ATOM 776 C C . PRO A 1 99 ? -8.605 -11.529 5.195 1.00 59.84 99 PRO A C 1
ATOM 778 O O . PRO A 1 99 ? -9.105 -12.615 4.874 1.00 59.84 99 PRO A O 1
ATOM 781 N N . SER A 1 100 ? -7.290 -11.347 5.287 1.00 51.09 100 SER A N 1
ATOM 782 C CA . SER A 1 100 ? -6.382 -12.491 5.325 1.00 51.09 100 SER A CA 1
ATOM 783 C C . SER A 1 100 ? -6.828 -13.403 6.466 1.00 51.09 100 SER A C 1
ATOM 785 O O . SER A 1 100 ? -6.742 -13.025 7.631 1.00 51.09 100 SER A O 1
ATOM 787 N N . GLU A 1 101 ? -7.378 -14.573 6.141 1.00 41.69 101 GLU A N 1
ATOM 788 C CA . GLU A 1 101 ? -7.580 -15.610 7.143 1.00 41.69 101 GLU A CA 1
ATOM 789 C C . GLU A 1 101 ? -6.178 -16.057 7.564 1.00 41.69 101 GLU A C 1
ATOM 791 O O . GLU A 1 101 ? -5.475 -16.695 6.780 1.00 41.69 101 GLU A O 1
ATOM 796 N N . ASP A 1 102 ? -5.737 -15.645 8.756 1.00 38.75 102 ASP A N 1
ATOM 797 C CA . ASP A 1 102 ? -4.606 -16.268 9.443 1.00 38.75 102 ASP A CA 1
ATOM 798 C C . ASP A 1 102 ? -4.850 -17.787 9.453 1.00 38.75 102 ASP A C 1
ATOM 800 O O . ASP A 1 102 ? -5.834 -18.261 10.032 1.00 38.75 102 ASP A O 1
ATOM 804 N N . VAL A 1 103 ? -3.990 -18.535 8.756 1.00 39.69 103 VAL A N 1
ATOM 805 C CA . VAL A 1 103 ? -3.950 -20.008 8.770 1.00 39.69 103 VAL A CA 1
ATOM 806 C C . VAL A 1 103 ? -2.972 -20.519 9.812 1.00 39.69 103 VAL A C 1
ATOM 808 O O . VAL A 1 103 ? -1.864 -19.948 9.920 1.00 39.69 103 VAL A O 1
#